Protein AF-A0A3D0XMR8-F1 (afdb_monomer)

Sequence (46 aa):
MSLIIKDVNKNYIADGKPARALHDINLNLKDGEFVCVLGPSGCGKS

Nearest PDB structures (foldseek):
  5lj7-assembly1_B  TM=8.860E-01  e=6.032E-01  Aggregatibacter actinomycetemcomitans
  5lj6-assembly1_A  TM=8.918E-01  e=7.798E-01  Aggregatibacter actinomycetemcomitans
  8c27-assembly2_B  TM=3.693E-01  e=9.535E+00  Streptococcus agalactiae

Mean predicted aligned error: 3.19 Å

Radius of gyration: 13.21 Å; Cα contacts (8 Å, |Δi|>4): 60; chains: 1; bounding box: 26×16×36 Å

Solvent-accessible surface area (backbone atoms only — not comparable to full-atom values): 3175 Å² total; per-residue (Å²): 116,68,53,77,46,69,70,39,66,40,72,48,78,52,95,92,36,84,38,79,46,40,73,68,41,68,49,77,43,58,60,94,66,84,84,83,91,82,77,65,92,87,68,47,92,120

Secondary structure (DSSP, 8-state):
--EEEEEEEEEEEETTEEEEEEEEEEEEE-TT-------STTSS--

Foldseek 3Di:
DKDWDFQDWDWDQDPNDIDTQDGGDTDIGDPPDDDDDDDDPSNNPD

Structure (mmCIF, N/CA/C/O backbone):
data_AF-A0A3D0XMR8-F1
#
_entry.id   AF-A0A3D0XMR8-F1
#
loop_
_atom_site.group_PDB
_atom_site.id
_atom_site.type_symbol
_atom_site.label_atom_id
_atom_site.label_alt_id
_atom_site.label_comp_id
_atom_site.label_asym_id
_atom_site.label_entity_id
_atom_site.label_seq_id
_atom_site.pdbx_PDB_ins_code
_atom_site.Cartn_x
_atom_site.Cartn_y
_atom_site.Cartn_z
_atom_site.occupancy
_atom_site.B_iso_or_equiv
_atom_site.auth_seq_id
_atom_site.auth_comp_id
_atom_site.auth_asym_id
_atom_site.auth_atom_id
_atom_site.pdbx_PDB_model_num
ATOM 1 N N . MET A 1 1 ? -14.208 8.391 15.039 1.00 72.56 1 MET A N 1
ATOM 2 C CA . MET A 1 1 ? -14.233 9.016 13.688 1.00 72.56 1 MET A CA 1
ATOM 3 C C . MET A 1 1 ? -13.714 7.984 12.692 1.00 72.56 1 MET A C 1
ATOM 5 O O . MET A 1 1 ? -12.764 7.303 13.037 1.00 72.56 1 MET A O 1
ATOM 9 N N . SER A 1 2 ? -14.336 7.787 11.526 1.00 89.81 2 SER A N 1
ATOM 10 C CA . SER A 1 2 ? -13.864 6.811 10.521 1.00 89.81 2 SER A CA 1
ATOM 11 C C . SER A 1 2 ? -13.081 7.493 9.395 1.00 89.81 2 SER A C 1
ATOM 13 O O . SER A 1 2 ? -13.373 8.639 9.050 1.00 89.81 2 SER A O 1
ATOM 15 N N . LEU A 1 3 ? -12.101 6.793 8.814 1.00 95.44 3 LEU A N 1
ATOM 16 C CA . LEU A 1 3 ? -11.364 7.247 7.631 1.00 95.44 3 LEU A CA 1
ATOM 17 C C . LEU A 1 3 ? -11.929 6.555 6.390 1.00 95.44 3 LEU A C 1
ATOM 19 O O . LEU A 1 3 ? -11.932 5.330 6.302 1.00 95.44 3 LEU A O 1
ATOM 23 N N . ILE A 1 4 ? -12.382 7.345 5.419 1.00 97.12 4 ILE A N 1
ATOM 24 C CA . ILE A 1 4 ? -12.929 6.845 4.158 1.00 97.12 4 ILE A CA 1
ATOM 25 C 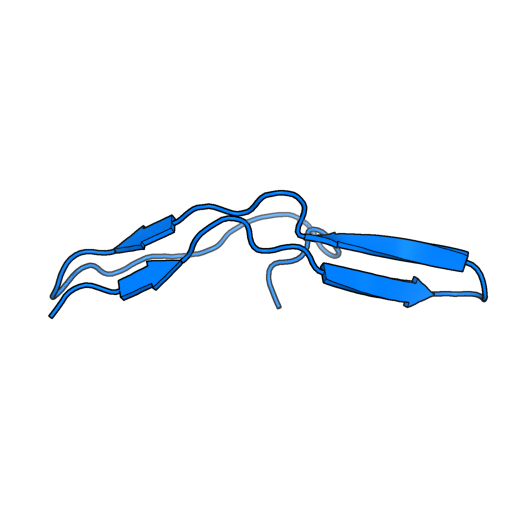C . ILE A 1 4 ? -12.100 7.417 3.011 1.00 97.12 4 ILE A C 1
ATOM 27 O O . ILE A 1 4 ? -11.985 8.632 2.866 1.00 97.12 4 ILE A O 1
ATOM 31 N N . ILE A 1 5 ? -11.553 6.527 2.190 1.00 96.56 5 ILE A N 1
ATOM 32 C CA . ILE A 1 5 ? -10.802 6.827 0.975 1.00 96.56 5 ILE A CA 1
ATOM 33 C C . ILE A 1 5 ? -11.566 6.201 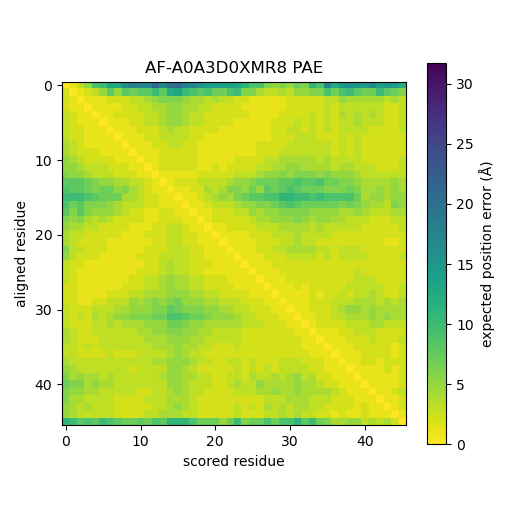-0.191 1.00 96.56 5 ILE A C 1
ATOM 35 O O . ILE A 1 5 ? -11.907 5.018 -0.132 1.00 96.56 5 ILE A O 1
ATOM 39 N N . LYS A 1 6 ? -11.850 6.985 -1.234 1.00 97.81 6 LYS A N 1
ATOM 40 C CA . LYS A 1 6 ? -12.594 6.522 -2.411 1.00 97.81 6 LYS A CA 1
ATOM 41 C C . LYS A 1 6 ? -11.893 6.898 -3.702 1.00 97.81 6 LYS A C 1
ATOM 43 O O . LYS A 1 6 ? -11.340 7.994 -3.791 1.00 97.81 6 LYS A O 1
ATOM 48 N N . ASP A 1 7 ? -11.956 5.989 -4.668 1.00 98.00 7 ASP A N 1
ATOM 49 C CA . ASP A 1 7 ? -11.552 6.173 -6.063 1.00 98.00 7 ASP A CA 1
ATOM 50 C C . ASP A 1 7 ? -10.144 6.776 -6.230 1.00 98.00 7 ASP A C 1
ATOM 52 O O . ASP A 1 7 ? -9.870 7.577 -7.134 1.00 98.00 7 ASP A O 1
ATOM 56 N N . VAL A 1 8 ? -9.210 6.413 -5.341 1.00 97.38 8 VAL A N 1
ATOM 57 C CA . VAL A 1 8 ? -7.860 6.980 -5.369 1.00 97.38 8 VAL A CA 1
ATOM 58 C C . VAL A 1 8 ? -7.061 6.384 -6.515 1.00 97.38 8 VAL A C 1
ATOM 60 O O . VAL A 1 8 ? -6.829 5.179 -6.606 1.00 97.38 8 VAL A O 1
ATOM 63 N N . ASN A 1 9 ? -6.577 7.281 -7.368 1.00 97.06 9 ASN A N 1
ATOM 64 C CA . ASN A 1 9 ? -5.731 6.977 -8.505 1.00 97.06 9 ASN A CA 1
ATOM 65 C C . ASN A 1 9 ? -4.433 7.778 -8.395 1.00 97.06 9 ASN A C 1
ATOM 67 O O . ASN A 1 9 ? -4.444 8.965 -8.060 1.00 97.06 9 ASN A O 1
ATOM 71 N N . LYS A 1 10 ? -3.299 7.142 -8.693 1.00 95.44 10 LYS A N 1
ATOM 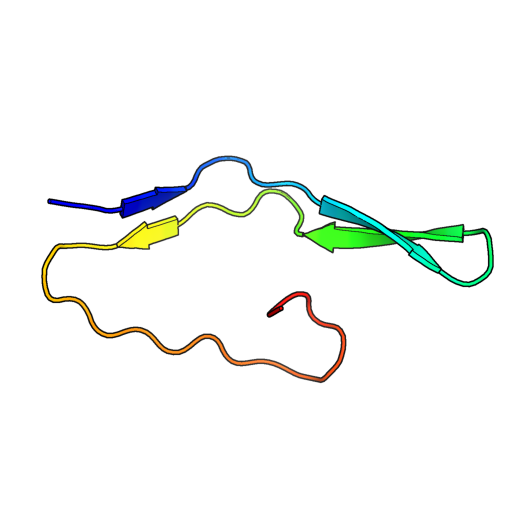72 C CA . LYS A 1 10 ? -1.989 7.797 -8.663 1.00 95.44 10 LYS A CA 1
ATOM 73 C C . LYS A 1 10 ? -1.099 7.246 -9.761 1.00 95.44 10 LYS A C 1
ATOM 75 O O . LYS A 1 10 ? -0.812 6.052 -9.803 1.00 95.44 10 LYS A O 1
ATOM 80 N N . ASN A 1 11 ? -0.616 8.151 -10.603 1.00 95.25 11 ASN A N 1
ATOM 81 C CA . ASN A 1 11 ? 0.394 7.871 -11.612 1.00 95.25 11 ASN A CA 1
ATOM 82 C C . ASN A 1 11 ? 1.668 8.652 -11.281 1.00 95.25 11 ASN A C 1
ATOM 84 O O . ASN A 1 11 ? 1.603 9.791 -10.813 1.00 95.25 11 ASN A O 1
ATOM 88 N N . TYR A 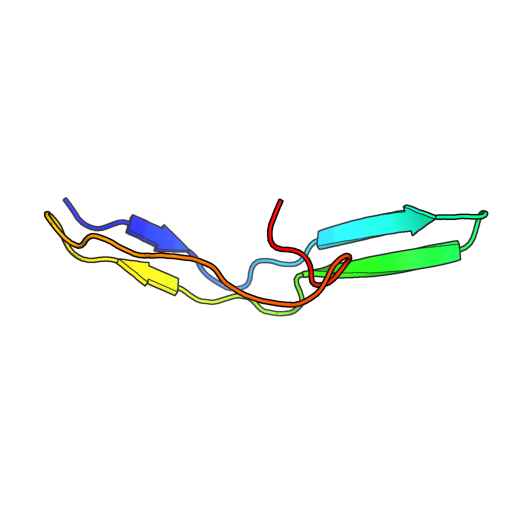1 12 ? 2.806 8.038 -11.566 1.00 94.25 12 TYR A N 1
ATOM 89 C CA . TYR A 1 12 ? 4.120 8.664 -11.580 1.00 94.25 12 TYR A CA 1
ATOM 90 C C . TYR A 1 12 ? 4.696 8.602 -12.993 1.00 94.25 12 TYR A C 1
ATOM 92 O O . TYR A 1 12 ? 4.178 7.896 -13.859 1.00 94.25 12 TYR A O 1
ATOM 100 N N . ILE A 1 13 ? 5.781 9.334 -13.221 1.00 95.38 13 ILE A N 1
ATOM 101 C CA . ILE A 1 13 ? 6.618 9.165 -14.406 1.00 95.38 13 ILE A CA 1
ATOM 102 C C . ILE A 1 13 ? 7.883 8.445 -13.947 1.00 95.38 13 ILE A C 1
ATOM 104 O O . ILE A 1 13 ? 8.583 8.939 -13.067 1.00 95.38 13 ILE A O 1
ATOM 108 N N . ALA A 1 14 ? 8.155 7.285 -14.534 1.00 89.81 14 ALA A N 1
ATOM 109 C CA . ALA A 1 14 ? 9.366 6.507 -14.317 1.00 89.81 14 ALA A CA 1
ATOM 110 C C . ALA A 1 14 ? 9.995 6.223 -15.684 1.00 89.81 14 ALA A C 1
ATOM 112 O O . ALA A 1 14 ? 9.299 5.796 -16.605 1.00 89.81 14 ALA A O 1
ATOM 113 N N . ASP A 1 15 ? 11.282 6.530 -15.845 1.00 92.44 15 ASP A N 1
ATOM 114 C CA . ASP A 1 15 ? 12.022 6.344 -17.104 1.00 92.44 15 ASP A CA 1
ATOM 115 C C . ASP A 1 15 ? 11.323 6.960 -18.331 1.00 92.44 15 ASP A C 1
ATOM 117 O O . ASP A 1 15 ? 11.252 6.378 -19.414 1.00 92.44 15 ASP A O 1
ATOM 121 N N . GLY A 1 16 ? 10.733 8.146 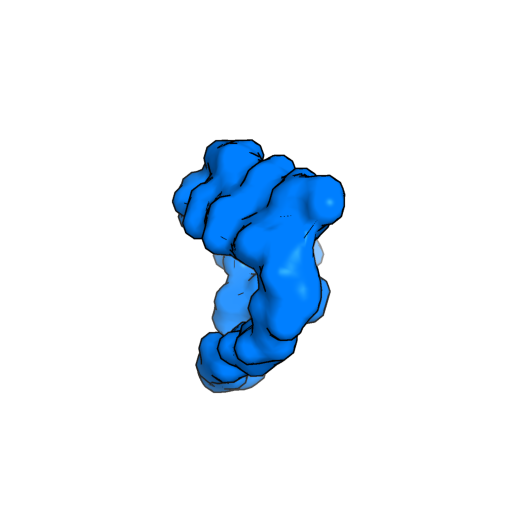-18.140 1.00 94.25 16 GLY A N 1
ATOM 122 C CA . GLY A 1 16 ? 9.992 8.866 -19.180 1.00 94.25 16 GLY A CA 1
ATOM 123 C C . GLY A 1 16 ? 8.649 8.236 -19.569 1.00 94.25 16 GLY A C 1
ATOM 124 O O . GLY A 1 16 ? 7.989 8.735 -20.478 1.00 94.25 16 GLY A O 1
ATOM 125 N N . LYS A 1 17 ? 8.215 7.167 -18.890 1.00 94.06 17 LYS A N 1
ATOM 126 C CA . LYS A 1 17 ? 6.939 6.485 -19.129 1.00 94.06 17 LYS A CA 1
ATOM 127 C C . LYS A 1 17 ? 5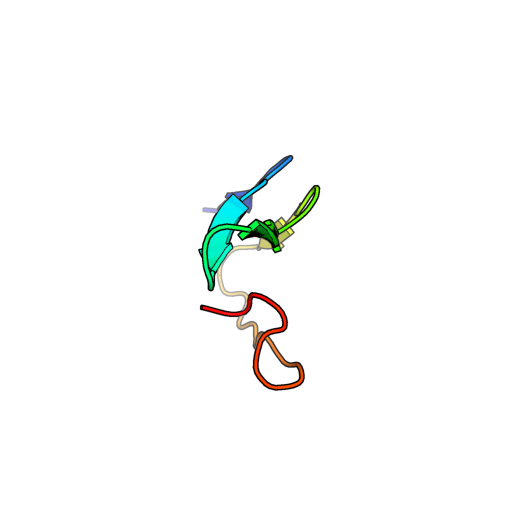.993 6.641 -17.935 1.00 94.06 17 LYS A C 1
ATOM 129 O O . LYS A 1 17 ? 6.442 6.696 -16.789 1.00 94.06 17 LYS A O 1
ATOM 134 N N . PRO A 1 18 ? 4.673 6.701 -18.172 1.00 92.38 18 PRO A N 1
ATOM 135 C CA . PRO A 1 18 ? 3.704 6.684 -17.089 1.00 92.38 18 PRO A CA 1
ATOM 136 C C . PRO A 1 18 ? 3.734 5.329 -16.370 1.00 92.38 18 PRO A C 1
ATOM 138 O O . PRO A 1 18 ? 3.578 4.278 -16.990 1.00 92.38 18 PRO A O 1
ATOM 141 N N . ALA A 1 19 ? 3.897 5.370 -15.052 1.00 92.94 19 ALA A N 1
ATOM 142 C CA . ALA A 1 19 ? 3.815 4.230 -14.154 1.00 92.94 19 ALA A CA 1
ATOM 143 C C . ALA A 1 19 ? 2.601 4.409 -13.235 1.00 92.94 19 ALA A C 1
ATOM 145 O O . ALA A 1 19 ? 2.538 5.346 -12.434 1.00 92.94 19 ALA A O 1
ATOM 146 N N . ARG A 1 20 ? 1.614 3.520 -13.363 1.00 94.19 20 ARG A N 1
ATOM 147 C CA . ARG A 1 20 ? 0.409 3.540 -12.529 1.00 94.19 20 ARG A CA 1
ATOM 148 C C . ARG A 1 20 ? 0.718 2.897 -11.178 1.00 94.19 20 ARG A C 1
ATOM 150 O O . ARG A 1 20 ? 0.925 1.691 -11.118 1.00 94.19 20 ARG A O 1
ATOM 157 N N . ALA A 1 21 ? 0.751 3.699 -10.116 1.00 95.50 21 ALA A N 1
ATOM 158 C CA . ALA A 1 21 ? 1.036 3.232 -8.759 1.00 95.50 21 ALA A CA 1
ATOM 159 C C . ALA A 1 21 ? -0.227 2.831 -7.997 1.00 95.50 21 ALA A C 1
ATOM 161 O O . ALA A 1 21 ? -0.225 1.798 -7.340 1.00 95.50 21 ALA A O 1
ATOM 162 N N . LEU A 1 22 ? -1.300 3.619 -8.107 1.00 96.94 22 LEU A N 1
ATOM 163 C CA . LEU A 1 22 ? -2.604 3.307 -7.522 1.00 96.94 22 LEU A CA 1
ATOM 164 C C . LEU A 1 22 ? -3.671 3.370 -8.611 1.00 96.94 22 LEU A C 1
ATOM 166 O O . LEU A 1 22 ? -3.672 4.293 -9.432 1.00 96.94 22 LEU A O 1
ATOM 170 N N . HIS A 1 23 ? -4.577 2.401 -8.595 1.00 96.56 23 HIS A N 1
ATOM 171 C CA . HIS A 1 23 ? -5.701 2.312 -9.512 1.00 96.56 23 HIS A CA 1
ATOM 172 C C . HIS A 1 23 ? -6.962 2.004 -8.722 1.00 96.56 23 HIS A C 1
ATOM 174 O O . HIS A 1 23 ? -7.050 0.921 -8.149 1.00 96.56 23 HIS A O 1
ATOM 180 N N . ASP A 1 24 ? -7.907 2.938 -8.723 1.00 97.69 24 ASP A N 1
ATOM 181 C CA . ASP A 1 24 ? -9.234 2.753 -8.132 1.00 97.69 24 ASP A CA 1
ATOM 182 C C . ASP A 1 24 ? -9.216 2.192 -6.692 1.00 97.69 24 ASP A C 1
ATOM 184 O O . ASP A 1 24 ? -9.861 1.197 -6.351 1.00 97.69 24 ASP A O 1
ATOM 188 N N . ILE A 1 25 ? -8.399 2.805 -5.829 1.00 97.50 25 ILE A N 1
ATOM 189 C CA . ILE A 1 25 ? -8.244 2.352 -4.446 1.00 97.50 25 ILE A CA 1
ATOM 190 C C . ILE A 1 25 ? -9.368 2.907 -3.574 1.00 97.50 25 ILE A C 1
ATOM 192 O O . ILE A 1 25 ? -9.541 4.121 -3.443 1.00 97.50 25 ILE A O 1
ATOM 196 N N . ASN A 1 26 ? -10.074 1.986 -2.920 1.00 97.75 26 ASN A N 1
ATOM 197 C CA . ASN A 1 26 ? -11.204 2.244 -2.040 1.00 97.75 26 ASN A CA 1
ATOM 198 C C . ASN A 1 26 ? -10.960 1.576 -0.677 1.00 97.75 26 ASN A C 1
ATOM 200 O O . ASN A 1 26 ? -10.767 0.363 -0.605 1.00 97.75 26 ASN A O 1
ATOM 204 N N . LEU A 1 27 ? -10.956 2.358 0.407 1.00 96.94 27 LEU A N 1
ATOM 205 C CA . LEU A 1 27 ? -10.705 1.887 1.775 1.00 96.94 27 LEU A CA 1
ATOM 206 C C . LEU A 1 27 ? -11.662 2.565 2.760 1.00 96.94 27 LEU A C 1
ATOM 208 O O . LEU A 1 27 ? -11.927 3.763 2.675 1.00 96.94 27 LEU A O 1
ATOM 212 N N . ASN A 1 28 ? -12.154 1.802 3.731 1.00 97.00 28 ASN A N 1
ATOM 213 C CA . ASN A 1 28 ? -12.982 2.302 4.824 1.00 97.00 28 ASN A CA 1
ATOM 214 C C . ASN A 1 28 ? -12.460 1.717 6.133 1.00 97.00 28 ASN A C 1
ATOM 216 O O . ASN A 1 28 ? -12.596 0.516 6.356 1.00 97.00 28 ASN A O 1
ATOM 220 N N . LEU A 1 29 ? -11.859 2.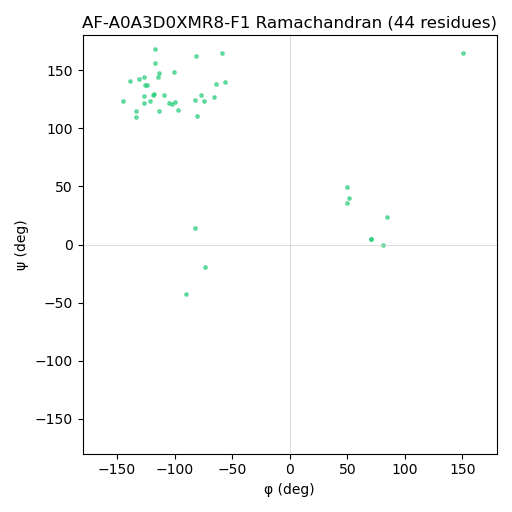565 6.961 1.00 96.50 29 LEU A N 1
ATOM 221 C CA . LEU A 1 29 ? -11.259 2.192 8.235 1.00 96.50 29 LEU A CA 1
ATOM 222 C C . LEU A 1 29 ? -12.102 2.739 9.380 1.00 96.50 29 LEU A C 1
ATOM 224 O O . LEU A 1 29 ? -12.443 3.929 9.423 1.00 96.50 29 LEU A O 1
ATOM 228 N N . LYS A 1 30 ? -12.442 1.857 10.315 1.00 96.25 30 LYS A N 1
ATOM 229 C CA . LYS A 1 30 ? -13.210 2.202 11.507 1.00 96.25 30 LYS A CA 1
ATOM 230 C C . LYS A 1 30 ? -12.302 2.796 12.576 1.00 96.25 30 LYS A C 1
ATOM 232 O O . LYS A 1 30 ? -11.082 2.658 12.558 1.00 96.25 30 LYS A O 1
ATOM 237 N N . ASP A 1 31 ? -12.929 3.473 13.527 1.00 95.06 31 ASP A N 1
ATOM 238 C CA . ASP A 1 31 ? -12.216 4.031 14.669 1.00 95.06 31 ASP A CA 1
ATOM 239 C C . ASP A 1 31 ? -11.594 2.919 15.526 1.00 95.06 31 ASP A C 1
ATOM 241 O O . ASP A 1 31 ? -12.228 1.887 15.756 1.00 95.06 31 ASP A O 1
ATOM 245 N N . GLY A 1 32 ? -10.359 3.128 15.979 1.00 94.62 32 GLY A N 1
ATOM 246 C CA . GLY A 1 32 ? -9.590 2.132 16.733 1.00 94.62 32 GLY A CA 1
ATOM 247 C C . GLY A 1 32 ? -9.099 0.923 15.922 1.00 94.62 32 GLY A C 1
ATOM 248 O O . GLY A 1 32 ? -8.524 0.004 16.504 1.00 94.62 32 GLY A O 1
ATOM 249 N N . GLU A 1 33 ? -9.301 0.896 14.602 1.00 95.38 33 GLU A N 1
ATOM 250 C CA . GLU A 1 33 ? -8.827 -0.191 13.744 1.00 95.38 33 GLU A CA 1
ATOM 251 C C . GLU A 1 33 ? -7.317 -0.068 13.478 1.00 95.38 33 GLU A C 1
ATOM 253 O O . GLU A 1 33 ? -6.825 0.980 13.059 1.00 95.38 33 GLU A O 1
ATOM 258 N N . PHE A 1 34 ? -6.571 -1.152 13.713 1.00 95.00 34 PHE A N 1
ATOM 259 C CA . PHE A 1 34 ? -5.144 -1.242 13.400 1.00 95.00 34 PHE A CA 1
ATOM 260 C C . PHE A 1 34 ? -4.945 -2.057 12.122 1.00 95.00 34 PHE A C 1
ATOM 262 O O . PHE A 1 34 ? -5.333 -3.223 12.062 1.00 95.00 34 PHE A O 1
ATOM 269 N N . VAL A 1 35 ? -4.324 -1.456 11.107 1.00 94.44 35 VAL A N 1
ATOM 270 C CA . VAL A 1 35 ? -4.181 -2.058 9.774 1.00 94.44 35 VAL A CA 1
ATOM 271 C C . VAL A 1 35 ? -2.723 -2.075 9.337 1.00 94.44 35 VAL A C 1
ATOM 273 O O . VAL A 1 35 ? -1.965 -1.144 9.602 1.00 94.44 35 VAL A O 1
ATOM 276 N N . CYS A 1 36 ? -2.339 -3.135 8.625 1.00 95.88 36 CYS A N 1
ATOM 277 C CA . CYS A 1 36 ? -1.039 -3.268 7.983 1.00 95.88 36 CYS A CA 1
ATOM 278 C C . CYS A 1 36 ? -1.215 -3.383 6.464 1.00 95.88 36 CYS A C 1
ATOM 280 O O . CYS A 1 36 ? -1.987 -4.213 5.985 1.00 95.88 36 CYS A O 1
ATOM 282 N N . VAL A 1 37 ? -0.483 -2.564 5.707 1.00 95.44 37 VAL A N 1
ATOM 283 C CA . VAL A 1 37 ? -0.463 -2.616 4.240 1.00 95.44 37 VAL A CA 1
ATOM 284 C C . VAL A 1 37 ? 0.750 -3.431 3.794 1.00 95.44 37 VAL A C 1
ATOM 286 O O . VAL A 1 37 ? 1.893 -3.039 4.025 1.00 95.44 37 VAL A O 1
ATOM 289 N N . LEU A 1 38 ? 0.505 -4.571 3.146 1.00 95.94 38 LEU A N 1
ATOM 290 C CA . LEU A 1 38 ? 1.530 -5.538 2.738 1.00 95.94 38 LEU A CA 1
ATOM 291 C C . LEU A 1 38 ? 1.597 -5.693 1.216 1.00 95.94 38 LEU A C 1
ATOM 293 O O . LEU A 1 38 ? 0.630 -5.436 0.505 1.00 95.94 38 LEU A O 1
ATOM 297 N N . GLY A 1 39 ? 2.752 -6.139 0.716 1.00 95.12 39 GLY A N 1
ATOM 298 C CA . GLY A 1 39 ? 2.951 -6.462 -0.698 1.00 95.12 39 GLY A CA 1
ATOM 299 C C . GLY A 1 39 ? 4.395 -6.259 -1.183 1.00 95.12 39 GLY A C 1
ATOM 300 O O . GLY A 1 39 ? 5.177 -5.579 -0.509 1.00 95.12 39 GLY A O 1
ATOM 301 N N . PRO A 1 40 ? 4.764 -6.809 -2.356 1.00 95.75 40 PRO A N 1
ATOM 302 C CA . PRO A 1 40 ? 6.115 -6.723 -2.924 1.00 95.75 40 PRO A CA 1
ATOM 303 C C . PRO A 1 40 ? 6.605 -5.287 -3.158 1.00 95.75 40 PRO A C 1
ATOM 305 O O . PRO A 1 40 ? 5.816 -4.340 -3.168 1.00 95.75 40 PRO A O 1
ATOM 3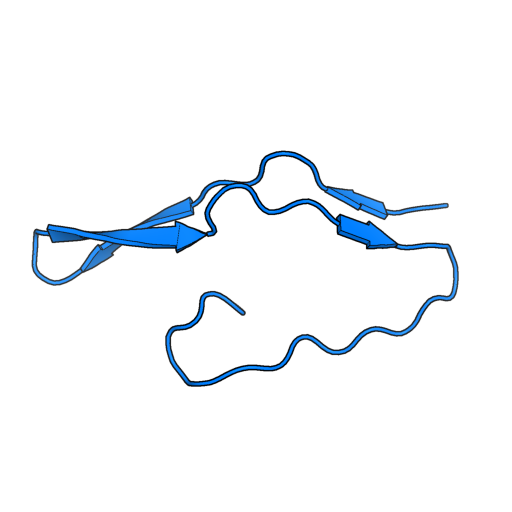08 N N . SER A 1 41 ? 7.909 -5.094 -3.369 1.00 93.69 41 SER A N 1
ATOM 309 C CA . SER A 1 41 ? 8.440 -3.774 -3.751 1.00 93.69 41 SER A CA 1
ATOM 310 C C . SER A 1 41 ? 7.753 -3.246 -5.021 1.00 93.69 41 SER A C 1
ATOM 312 O O . SER A 1 41 ? 7.456 -4.017 -5.931 1.00 93.69 41 SER A O 1
ATOM 314 N N . GLY A 1 42 ? 7.460 -1.942 -5.062 1.00 90.62 42 GLY A N 1
ATOM 315 C CA . GLY A 1 42 ? 6.829 -1.285 -6.215 1.00 90.62 42 GLY A CA 1
ATOM 316 C C . GLY A 1 42 ? 5.304 -1.419 -6.335 1.00 90.62 42 GLY A C 1
ATOM 317 O O . GLY A 1 42 ? 4.730 -0.834 -7.244 1.00 90.62 42 GLY A O 1
ATOM 318 N N . CYS A 1 43 ? 4.613 -2.114 -5.422 1.00 92.50 43 CYS A N 1
ATOM 319 C CA . CYS A 1 43 ? 3.156 -2.315 -5.518 1.00 92.50 43 CYS A CA 1
ATOM 320 C C . CYS A 1 43 ? 2.283 -1.145 -5.002 1.00 92.50 43 CYS A C 1
ATOM 322 O O . CYS A 1 43 ? 1.097 -1.345 -4.761 1.00 92.50 43 CYS A O 1
ATOM 324 N N . GLY A 1 44 ? 2.853 0.047 -4.776 1.00 92.62 44 GLY A N 1
ATOM 325 C CA . GLY A 1 44 ? 2.080 1.247 -4.407 1.00 92.62 44 GLY A CA 1
ATOM 326 C C . GLY A 1 44 ? 1.744 1.421 -2.917 1.00 92.62 44 GLY A C 1
ATOM 327 O O . GLY A 1 44 ? 0.786 2.104 -2.589 1.00 92.62 44 GLY A O 1
ATOM 328 N N . LYS A 1 45 ? 2.507 0.824 -1.990 1.00 94.94 45 LYS A N 1
ATOM 329 C CA . LYS A 1 45 ? 2.245 0.950 -0.533 1.00 94.94 45 LYS A CA 1
ATOM 330 C C . LYS A 1 45 ? 2.613 2.316 0.066 1.00 94.94 45 LYS A C 1
ATOM 332 O O . LYS A 1 45 ? 2.175 2.608 1.173 1.00 94.94 45 LYS A O 1
ATOM 337 N N . SER A 1 46 ? 3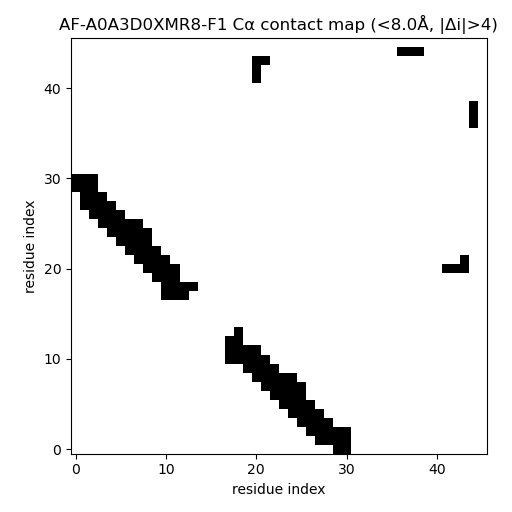.467 3.083 -0.615 1.00 86.62 46 SER A N 1
ATOM 338 C CA . SER A 1 46 ? 4.113 4.319 -0.141 1.00 86.62 46 SER A CA 1
ATOM 339 C C . SER A 1 46 ? 3.801 5.503 -1.038 1.00 86.62 46 SER A C 1
ATOM 341 O O . SER A 1 46 ? 3.812 5.284 -2.274 1.00 86.62 46 SER A O 1
#

pLDDT: mean 94.44, std 4.02, range [72.56, 98.0]